Protein AF-A0A6L7S4N3-F1 (afdb_monomer_lite)

Secondary structure (DSSP, 8-state):
-------------PPPHHHHTTTTTTB-TTSSBTT--TTSSSPPPSS---SPPTT--TT--

Radius of gyration: 21.61 Å; chains: 1; bounding box: 28×57×46 Å

Structure (mmCIF, N/CA/C/O backbone):
data_AF-A0A6L7S4N3-F1
#
_entry.id   AF-A0A6L7S4N3-F1
#
loop_
_atom_site.group_PDB
_atom_site.id
_atom_site.type_symbol
_atom_site.label_atom_id
_atom_site.label_alt_id
_atom_site.label_comp_id
_atom_site.label_asym_id
_atom_site.label_entity_id
_atom_site.label_seq_id
_atom_site.pdbx_PDB_ins_code
_atom_site.Cartn_x
_atom_site.Cartn_y
_atom_site.Cartn_z
_atom_site.occupancy
_atom_site.B_iso_or_equiv
_atom_site.auth_seq_id
_atom_site.auth_comp_id
_atom_site.auth_asym_id
_atom_site.auth_atom_id
_atom_site.pdbx_PDB_model_num
ATOM 1 N N . MET A 1 1 ? -5.299 49.507 20.545 1.00 43.25 1 MET A N 1
ATOM 2 C CA . MET A 1 1 ? -5.276 48.353 19.621 1.00 43.25 1 MET A CA 1
ATOM 3 C C . MET A 1 1 ? -4.491 47.242 20.294 1.00 43.25 1 MET A C 1
ATOM 5 O O . MET A 1 1 ? -3.288 47.390 20.448 1.00 43.25 1 MET A O 1
ATOM 9 N N . ALA A 1 2 ? -5.159 46.202 20.792 1.00 51.91 2 ALA A N 1
ATOM 10 C CA . ALA A 1 2 ? -4.486 45.047 21.382 1.00 51.91 2 ALA A CA 1
ATOM 11 C C . ALA A 1 2 ? -4.278 44.002 20.279 1.00 51.91 2 ALA A C 1
ATOM 13 O O . ALA A 1 2 ? -5.248 43.472 19.745 1.00 51.91 2 ALA A O 1
ATOM 14 N N . PHE A 1 3 ? -3.024 43.762 19.898 1.00 58.75 3 PHE A N 1
ATOM 15 C CA . PHE A 1 3 ? -2.664 42.665 19.006 1.00 58.75 3 PHE A CA 1
ATOM 16 C C . PHE A 1 3 ? -2.614 41.378 19.834 1.00 58.75 3 PHE A C 1
ATOM 18 O O . PHE A 1 3 ? -1.692 41.173 20.621 1.00 58.75 3 PHE A O 1
ATOM 25 N N . SER A 1 4 ? -3.626 40.526 19.689 1.00 68.94 4 SER A N 1
ATOM 26 C CA . SER A 1 4 ? -3.610 39.174 20.245 1.00 68.94 4 SER A CA 1
ATOM 27 C C . SER A 1 4 ? -2.618 38.320 19.454 1.00 68.94 4 SER A C 1
ATOM 29 O O . SER A 1 4 ? -2.844 38.022 18.284 1.00 68.94 4 SER A O 1
ATOM 31 N N . LEU A 1 5 ? -1.509 37.935 20.087 1.00 74.00 5 LEU A N 1
ATOM 32 C CA . LEU A 1 5 ? -0.557 36.979 19.530 1.00 74.00 5 LEU A CA 1
ATOM 33 C C . LEU A 1 5 ? -1.124 35.562 19.703 1.00 74.00 5 LEU A C 1
ATOM 35 O O . LEU A 1 5 ? -1.194 35.050 20.819 1.00 74.00 5 LEU A O 1
ATOM 39 N N . ALA A 1 6 ? -1.549 34.935 18.607 1.00 72.69 6 ALA A N 1
ATOM 40 C CA . ALA A 1 6 ? -1.905 33.521 18.602 1.00 72.69 6 ALA A CA 1
ATOM 41 C C . ALA A 1 6 ? -0.617 32.683 18.599 1.00 72.69 6 ALA A C 1
ATOM 43 O O . ALA A 1 6 ? 0.131 32.680 17.622 1.00 72.69 6 ALA A O 1
ATOM 44 N N . TRP A 1 7 ? -0.342 31.992 19.705 1.00 74.56 7 TRP A N 1
ATOM 45 C CA . TRP A 1 7 ? 0.774 31.055 19.804 1.00 74.56 7 TRP A CA 1
ATOM 46 C C . TRP A 1 7 ? 0.381 29.749 19.107 1.00 74.56 7 TRP A C 1
ATOM 48 O O . TRP A 1 7 ? -0.545 29.066 19.543 1.00 74.56 7 TRP A O 1
ATOM 58 N N . ALA A 1 8 ? 1.062 29.395 18.018 1.00 75.06 8 ALA A N 1
ATOM 59 C CA . ALA A 1 8 ? 0.901 28.081 17.407 1.00 75.06 8 ALA A CA 1
ATOM 60 C C . ALA A 1 8 ? 1.589 27.040 18.304 1.00 75.06 8 ALA A C 1
ATOM 62 O O . ALA A 1 8 ? 2.811 27.053 18.457 1.00 75.06 8 ALA A O 1
ATOM 63 N N . LEU A 1 9 ? 0.802 26.167 18.935 1.00 75.69 9 LEU A N 1
ATOM 64 C CA . LEU A 1 9 ? 1.327 25.020 19.672 1.00 75.69 9 LEU A CA 1
ATOM 65 C C . LEU A 1 9 ? 1.908 24.003 18.675 1.00 75.69 9 LEU A C 1
ATOM 67 O O . LEU A 1 9 ? 1.284 23.752 17.640 1.00 75.69 9 LEU A O 1
ATOM 71 N N . PRO A 1 10 ? 3.071 23.394 18.961 1.00 73.69 10 PRO A N 1
ATOM 72 C CA . PRO A 1 10 ? 3.583 22.310 18.137 1.00 73.69 10 PRO A CA 1
ATOM 73 C C . PRO A 1 10 ? 2.622 21.117 18.214 1.00 73.69 10 PRO A C 1
ATOM 75 O O . PRO A 1 10 ? 2.285 20.645 19.299 1.00 73.69 10 PRO A O 1
ATOM 78 N N . ALA A 1 11 ? 2.168 20.628 17.060 1.00 71.25 11 ALA A N 1
ATOM 79 C CA . ALA A 1 11 ? 1.382 19.404 16.984 1.00 71.25 11 ALA A CA 1
ATOM 80 C C . ALA A 1 11 ? 2.299 18.197 17.242 1.00 71.25 11 ALA A C 1
ATOM 82 O O . ALA A 1 11 ? 3.192 17.910 16.446 1.00 71.25 11 ALA A O 1
ATOM 83 N N . ALA A 1 12 ? 2.085 17.487 18.352 1.00 68.56 12 ALA A N 1
ATOM 84 C CA . ALA A 1 12 ? 2.739 16.210 18.616 1.00 68.56 12 ALA A CA 1
ATOM 85 C C . ALA A 1 12 ? 2.058 15.118 17.774 1.00 68.56 12 ALA A C 1
ATOM 87 O O . ALA A 1 12 ? 0.989 14.627 18.127 1.00 68.56 12 ALA A O 1
ATOM 88 N N . ALA A 1 13 ? 2.654 14.771 16.633 1.00 72.19 13 ALA A N 1
ATOM 89 C CA . ALA A 1 13 ? 2.170 13.717 15.738 1.00 72.19 13 ALA A CA 1
ATOM 90 C C . ALA A 1 13 ? 2.830 12.360 16.053 1.00 72.19 13 ALA A C 1
ATOM 92 O O . ALA A 1 13 ? 3.383 11.709 15.168 1.00 72.19 13 ALA A O 1
ATOM 93 N N . GLU A 1 14 ? 2.817 11.948 17.323 1.00 76.81 14 GLU A N 1
ATOM 94 C CA . GLU A 1 14 ? 3.289 10.619 17.721 1.00 76.81 14 GLU A CA 1
ATOM 95 C C . GLU A 1 14 ? 2.156 9.602 17.549 1.00 76.81 14 GLU A C 1
ATOM 97 O O . GLU A 1 14 ? 1.062 9.762 18.091 1.00 76.81 14 GLU A O 1
ATOM 102 N N . LEU A 1 15 ? 2.406 8.565 16.749 1.00 81.44 15 LEU A N 1
ATOM 103 C CA . LEU A 1 15 ? 1.445 7.492 16.532 1.00 81.44 15 LEU A CA 1
ATOM 104 C C . LEU A 1 15 ? 1.608 6.417 17.620 1.00 81.44 15 LEU A C 1
ATOM 106 O O . LEU A 1 15 ? 2.737 6.026 17.919 1.00 81.44 15 LEU A O 1
ATOM 110 N N . PRO A 1 16 ? 0.508 5.871 18.169 1.00 87.75 16 PRO A N 1
ATOM 111 C CA . PRO A 1 16 ? 0.525 4.677 19.003 1.00 87.75 16 PRO A CA 1
ATOM 112 C C . PRO A 1 16 ? 1.363 3.550 18.388 1.00 87.75 16 PRO A C 1
ATOM 114 O O . PRO A 1 16 ? 1.274 3.281 17.187 1.00 87.75 16 PRO A O 1
ATOM 117 N N . ALA A 1 17 ? 2.099 2.815 19.225 1.00 85.56 17 ALA A N 1
ATOM 118 C CA . ALA A 1 17 ? 2.933 1.693 18.785 1.00 85.56 17 ALA A CA 1
ATOM 119 C C . ALA A 1 17 ? 2.155 0.646 17.963 1.00 85.56 17 ALA A C 1
ATOM 121 O O . ALA A 1 17 ? 2.697 0.070 17.023 1.00 85.56 17 ALA A O 1
ATOM 122 N N . SER A 1 18 ? 0.867 0.442 18.259 1.00 87.19 18 SER A N 1
ATOM 123 C CA . SER A 1 18 ? -0.018 -0.444 17.494 1.00 87.19 18 SER A CA 1
ATOM 124 C C . SER A 1 18 ? -0.268 0.034 16.062 1.00 87.19 18 SER A C 1
ATOM 126 O O . SER A 1 18 ? -0.399 -0.795 15.168 1.00 87.19 18 SER A O 1
ATOM 128 N N . GLN A 1 19 ? -0.311 1.347 15.818 1.00 85.25 19 GLN A N 1
ATOM 129 C CA . GLN A 1 19 ? -0.437 1.897 14.467 1.00 85.25 19 GLN A CA 1
ATOM 130 C C . GLN A 1 19 ? 0.882 1.790 13.702 1.00 85.25 19 GLN A C 1
ATOM 132 O O . GLN A 1 19 ? 0.870 1.459 12.521 1.00 85.25 19 GLN A O 1
ATOM 137 N N . ILE A 1 20 ? 2.017 1.999 14.375 1.00 85.56 20 ILE A N 1
ATOM 138 C CA . ILE A 1 20 ? 3.345 1.810 13.772 1.00 85.56 20 ILE A CA 1
ATOM 139 C C . ILE A 1 20 ? 3.550 0.342 13.390 1.00 85.56 20 ILE A C 1
ATOM 141 O O . ILE A 1 20 ? 4.041 0.062 12.301 1.00 85.56 20 ILE A O 1
ATOM 145 N N . ALA A 1 21 ? 3.111 -0.594 14.235 1.00 87.94 21 ALA A N 1
ATOM 146 C CA . ALA A 1 21 ? 3.219 -2.028 13.977 1.00 87.94 21 ALA A CA 1
ATOM 147 C C . ALA A 1 21 ? 2.513 -2.482 12.685 1.00 87.94 21 ALA A C 1
ATOM 149 O O . ALA A 1 21 ? 2.852 -3.537 12.159 1.00 87.94 21 ALA A O 1
ATOM 150 N N . ARG A 1 22 ? 1.565 -1.695 12.155 1.00 90.50 22 ARG A N 1
ATOM 151 C CA . ARG A 1 22 ? 0.895 -1.966 10.872 1.00 90.50 22 ARG A CA 1
ATOM 152 C C . ARG A 1 22 ? 1.788 -1.721 9.653 1.00 90.50 22 ARG A C 1
ATOM 154 O O . ARG A 1 22 ? 1.602 -2.334 8.597 1.00 90.50 22 ARG A O 1
ATOM 161 N N . LEU A 1 23 ? 2.776 -0.833 9.778 1.00 85.44 23 LEU A N 1
ATOM 162 C CA . LEU A 1 23 ? 3.731 -0.538 8.710 1.00 85.44 23 LEU A CA 1
ATOM 163 C C . LEU A 1 23 ? 4.540 -1.793 8.374 1.00 85.44 23 LEU A C 1
ATOM 165 O O . LEU A 1 23 ? 5.151 -2.411 9.239 1.00 85.44 23 LEU A O 1
ATOM 169 N N . GLY A 1 24 ? 4.520 -2.195 7.103 1.00 78.81 24 GLY A N 1
ATOM 170 C CA . GLY A 1 24 ? 5.164 -3.431 6.645 1.00 78.81 24 GLY A CA 1
ATOM 171 C C . GLY A 1 24 ? 4.447 -4.722 7.065 1.00 78.81 24 GLY A C 1
ATOM 172 O O . GLY A 1 24 ? 4.735 -5.773 6.494 1.00 78.81 24 GLY A O 1
ATOM 173 N N . ALA A 1 25 ? 3.484 -4.660 7.991 1.00 88.38 25 ALA A N 1
ATOM 174 C CA . ALA A 1 25 ? 2.736 -5.815 8.470 1.00 88.38 25 ALA A CA 1
ATOM 175 C C . ALA A 1 25 ? 1.475 -6.072 7.659 1.00 88.38 25 ALA A C 1
ATOM 177 O O . ALA A 1 25 ? 1.387 -7.150 7.096 1.00 88.38 25 ALA A O 1
ATOM 178 N N . ASP A 1 26 ? 0.543 -5.128 7.530 1.00 91.38 26 ASP A N 1
ATOM 179 C CA . ASP A 1 26 ? -0.726 -5.259 6.780 1.00 91.38 26 ASP A CA 1
ATOM 180 C C . ASP A 1 26 ? -0.976 -4.094 5.808 1.00 91.38 26 ASP A C 1
ATOM 182 O O . ASP A 1 26 ? -1.865 -4.170 4.958 1.00 91.38 26 ASP A O 1
ATOM 186 N N . LEU A 1 27 ? -0.137 -3.059 5.860 1.00 93.12 27 LEU A N 1
ATOM 187 C CA . LEU A 1 27 ? -0.176 -1.931 4.936 1.00 93.12 27 LEU A CA 1
ATOM 188 C C . LEU A 1 27 ? 0.802 -2.104 3.767 1.00 93.12 27 LEU A C 1
ATOM 190 O O . LEU A 1 27 ? 1.862 -2.728 3.872 1.00 93.12 27 LEU A O 1
ATOM 194 N N . THR A 1 28 ? 0.442 -1.511 2.633 1.00 92.00 28 THR A N 1
ATOM 195 C CA . THR A 1 28 ? 1.351 -1.233 1.516 1.00 92.00 28 THR A CA 1
ATOM 196 C C . THR A 1 28 ? 2.355 -0.139 1.913 1.00 92.00 28 THR A C 1
ATOM 198 O O . THR A 1 28 ? 2.098 0.614 2.854 1.00 92.00 28 THR A O 1
ATOM 201 N N . PRO A 1 29 ? 3.473 0.033 1.183 1.00 88.75 29 PRO A N 1
ATOM 202 C CA . PRO A 1 29 ? 4.420 1.123 1.444 1.00 88.75 29 PRO A CA 1
ATOM 203 C C . PRO A 1 29 ? 3.805 2.531 1.378 1.00 88.75 29 PRO A C 1
ATOM 205 O O . PRO A 1 29 ? 4.364 3.466 1.937 1.00 88.75 29 PRO A O 1
ATOM 208 N N . LEU A 1 30 ? 2.654 2.681 0.709 1.00 89.56 30 LEU A N 1
ATOM 209 C CA . LEU A 1 30 ? 1.893 3.931 0.620 1.00 89.56 30 LEU A CA 1
ATOM 210 C C . LEU A 1 30 ? 0.811 4.063 1.711 1.00 89.56 30 LEU A C 1
ATOM 212 O O . LEU A 1 30 ? 0.020 4.999 1.674 1.00 89.56 30 LEU A O 1
ATOM 216 N N . GLY A 1 31 ? 0.744 3.127 2.664 1.00 88.94 31 GLY A N 1
ATOM 217 C CA . GLY A 1 31 ? -0.188 3.167 3.796 1.00 88.94 31 GLY A CA 1
ATOM 218 C C . GLY A 1 31 ? -1.603 2.655 3.509 1.00 88.94 31 GLY A C 1
ATOM 219 O O . GLY A 1 31 ? -2.453 2.718 4.389 1.00 88.94 31 GLY A O 1
ATOM 220 N N . GLY A 1 32 ? -1.876 2.138 2.307 1.00 90.56 32 GLY A N 1
ATOM 221 C CA . GLY A 1 32 ? -3.155 1.491 1.986 1.00 90.56 32 GLY A CA 1
ATOM 222 C C . GLY A 1 32 ? -3.212 0.032 2.444 1.00 90.56 32 GLY A C 1
ATOM 223 O O . GLY A 1 32 ? -2.169 -0.612 2.535 1.00 90.56 32 GLY A O 1
ATOM 224 N N . GLU A 1 33 ? -4.413 -0.499 2.674 1.00 92.69 33 GLU A N 1
ATOM 225 C CA . GLU A 1 33 ? -4.651 -1.914 3.000 1.00 92.69 33 GLU A CA 1
ATOM 226 C C . GLU A 1 33 ? -4.030 -2.858 1.956 1.00 92.69 33 GLU A C 1
ATOM 228 O O . GLU A 1 33 ? -4.264 -2.711 0.752 1.00 92.69 33 GLU A O 1
ATOM 233 N N . ARG A 1 34 ? -3.249 -3.855 2.396 1.00 93.38 34 ARG A N 1
ATOM 234 C CA . ARG A 1 34 ? -2.582 -4.792 1.475 1.00 93.38 34 ARG A CA 1
ATOM 235 C C . ARG A 1 34 ? -3.518 -5.860 0.908 1.00 93.38 34 ARG A C 1
ATOM 237 O O . ARG A 1 34 ? -3.252 -6.368 -0.176 1.00 93.38 34 ARG A O 1
ATOM 244 N N . ALA A 1 35 ? -4.592 -6.214 1.611 1.00 94.00 35 ALA A N 1
ATOM 245 C CA . ALA A 1 35 ? -5.452 -7.346 1.253 1.00 94.00 35 ALA A CA 1
ATOM 246 C C . ALA A 1 35 ? -6.303 -7.139 -0.020 1.00 94.00 35 ALA A C 1
ATOM 248 O O . ALA A 1 35 ? -6.787 -8.119 -0.580 1.00 94.00 35 ALA A O 1
ATOM 249 N N . GLY A 1 36 ? -6.468 -5.900 -0.496 1.00 92.69 36 GLY A N 1
ATOM 250 C CA . GLY A 1 36 ? -7.416 -5.560 -1.562 1.00 92.69 36 GLY A CA 1
ATOM 251 C C . GLY A 1 36 ? -8.751 -5.064 -0.999 1.00 92.69 36 GLY A C 1
ATOM 252 O O . GLY A 1 36 ? -8.785 -4.503 0.096 1.00 92.69 36 GLY A O 1
ATOM 253 N N . ASN A 1 37 ? -9.852 -5.239 -1.740 1.00 93.94 37 ASN A N 1
ATOM 254 C CA . ASN A 1 37 ? -11.188 -4.828 -1.285 1.00 93.94 37 ASN A CA 1
ATOM 255 C C . ASN A 1 37 ? -12.152 -6.007 -1.093 1.00 93.94 37 ASN A C 1
ATOM 257 O O . ASN A 1 37 ? -12.015 -7.063 -1.706 1.00 93.94 37 ASN A O 1
ATOM 261 N N . ALA A 1 38 ? -13.178 -5.796 -0.263 1.00 94.12 38 ALA A N 1
ATOM 262 C CA . ALA A 1 38 ? -14.204 -6.804 0.012 1.00 94.12 38 ALA A CA 1
ATOM 263 C C . ALA A 1 38 ? -14.973 -7.235 -1.251 1.00 94.12 38 ALA A C 1
ATOM 265 O O . ALA A 1 38 ? -15.398 -8.381 -1.352 1.00 94.12 38 ALA A O 1
ATOM 266 N N . SER A 1 39 ? -15.121 -6.335 -2.228 1.00 92.81 39 SER A N 1
ATOM 267 C CA . SER A 1 39 ? -15.776 -6.624 -3.508 1.00 92.81 39 SER A CA 1
ATOM 268 C C . SER A 1 39 ? -14.955 -7.534 -4.432 1.00 92.81 39 SER A C 1
ATOM 270 O O . SER A 1 39 ? -15.461 -7.927 -5.480 1.00 92.81 39 SER A O 1
ATOM 272 N N . GLY A 1 40 ? -13.692 -7.831 -4.105 1.00 91.38 40 GLY A N 1
ATOM 273 C CA . GLY A 1 40 ? -12.802 -8.672 -4.912 1.00 91.38 40 GLY A CA 1
ATOM 274 C C . GLY A 1 40 ? -12.358 -8.055 -6.244 1.00 91.38 40 GLY A C 1
ATOM 275 O O . GLY A 1 40 ? -11.715 -8.728 -7.045 1.00 91.38 40 GLY A O 1
ATOM 276 N N . THR A 1 41 ? -12.684 -6.786 -6.500 1.00 95.44 41 THR A N 1
ATOM 277 C CA . THR A 1 41 ? -12.295 -6.079 -7.731 1.00 95.44 41 THR A CA 1
ATOM 278 C C . THR A 1 41 ? -10.885 -5.508 -7.652 1.00 95.44 41 THR A C 1
ATOM 280 O O . THR A 1 41 ? -10.255 -5.281 -8.683 1.00 95.44 41 THR A O 1
ATOM 283 N N . ILE A 1 42 ? -10.381 -5.289 -6.435 1.00 92.50 42 ILE A N 1
ATOM 284 C CA . ILE A 1 42 ? -9.004 -4.875 -6.179 1.00 92.50 42 ILE A CA 1
ATOM 285 C C . ILE A 1 42 ? -8.267 -6.078 -5.581 1.00 92.50 42 ILE A C 1
ATOM 287 O O . ILE A 1 42 ? -8.628 -6.506 -4.481 1.00 92.50 42 ILE A O 1
ATOM 291 N N . PRO 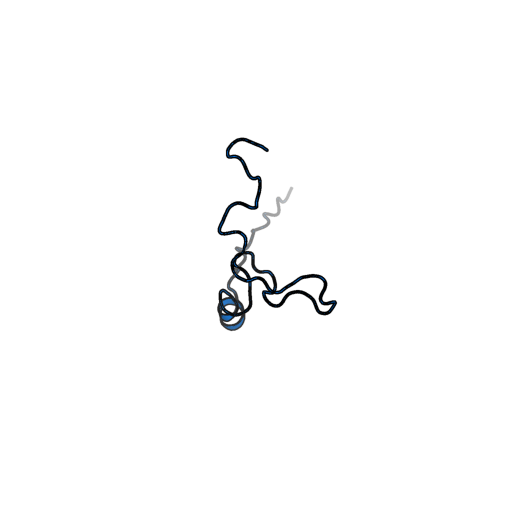A 1 43 ? -7.253 -6.629 -6.271 1.00 91.81 43 PRO A N 1
ATOM 292 C CA . PRO A 1 43 ? -6.477 -7.747 -5.754 1.00 91.81 43 PRO A CA 1
ATOM 293 C C . PRO A 1 43 ? -5.546 -7.306 -4.618 1.00 91.81 43 PRO A C 1
ATOM 295 O O . PRO A 1 43 ? -5.210 -6.127 -4.488 1.00 91.81 43 PRO A O 1
ATOM 298 N N . ALA A 1 44 ? -5.076 -8.276 -3.834 1.00 93.88 44 ALA A N 1
ATOM 299 C CA . ALA A 1 44 ? -4.043 -8.039 -2.835 1.00 93.88 44 ALA A CA 1
ATOM 300 C C . ALA A 1 44 ? -2.758 -7.483 -3.473 1.00 93.88 44 ALA A C 1
ATOM 302 O O . ALA A 1 44 ? -2.340 -7.896 -4.561 1.00 93.88 44 ALA A O 1
ATOM 303 N N . TRP A 1 45 ? -2.110 -6.548 -2.781 1.00 91.75 45 TRP A N 1
ATOM 304 C CA . TRP A 1 45 ? -0.841 -5.981 -3.219 1.00 91.75 45 TRP A CA 1
ATOM 305 C C . TRP A 1 45 ? 0.313 -6.939 -2.902 1.00 91.75 45 TRP A C 1
ATOM 307 O O . TRP A 1 45 ? 0.577 -7.254 -1.743 1.00 91.75 45 TRP A O 1
ATOM 317 N N . ASN A 1 46 ? 1.038 -7.347 -3.945 1.00 90.62 46 ASN A N 1
ATOM 318 C CA . ASN A 1 46 ? 2.106 -8.351 -3.874 1.00 90.62 46 ASN A CA 1
ATOM 319 C C . ASN A 1 46 ? 3.487 -7.786 -4.263 1.00 90.62 46 ASN A C 1
ATOM 321 O O . ASN A 1 46 ? 4.299 -8.490 -4.856 1.00 90.62 46 ASN A O 1
ATOM 325 N N . GLY A 1 47 ? 3.753 -6.504 -3.988 1.00 88.62 47 GLY A N 1
ATOM 326 C CA . GLY A 1 47 ? 5.047 -5.875 -4.305 1.00 88.62 47 GLY A CA 1
ATOM 327 C C . GLY A 1 47 ? 5.061 -4.946 -5.524 1.00 88.62 47 GLY A C 1
ATOM 328 O O . GLY A 1 47 ? 6.109 -4.398 -5.852 1.00 88.62 47 GLY A O 1
ATOM 329 N N . GLY A 1 48 ? 3.919 -4.724 -6.182 1.00 87.81 48 GLY A N 1
ATOM 330 C CA . GLY A 1 48 ? 3.8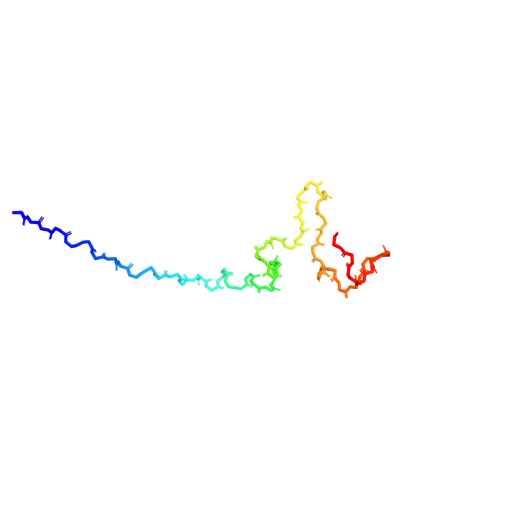10 -3.815 -7.331 1.00 87.81 48 GLY A CA 1
ATOM 331 C C . GLY A 1 48 ? 4.492 -4.323 -8.611 1.00 87.81 48 GLY A C 1
ATOM 332 O O . GLY A 1 48 ? 4.709 -5.520 -8.794 1.00 87.81 48 GLY A O 1
ATOM 333 N N . ILE A 1 49 ? 4.791 -3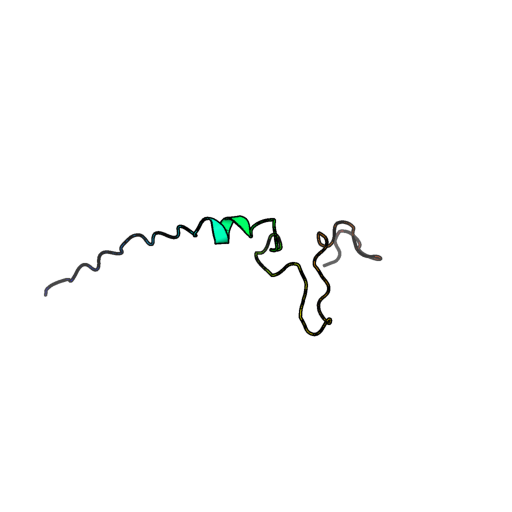.402 -9.531 1.00 87.94 49 ILE A N 1
ATOM 334 C CA . ILE A 1 49 ? 5.407 -3.699 -10.833 1.00 87.94 49 ILE A CA 1
ATOM 335 C C . ILE A 1 49 ? 6.933 -3.662 -10.680 1.00 87.94 49 ILE A C 1
ATOM 337 O O . ILE A 1 49 ? 7.537 -2.595 -10.656 1.00 87.94 49 ILE A O 1
ATOM 341 N N . THR A 1 50 ? 7.568 -4.831 -10.590 1.00 89.25 50 THR A N 1
ATOM 342 C CA . THR A 1 50 ? 9.039 -4.960 -10.485 1.00 89.25 50 THR A CA 1
ATOM 343 C C . THR A 1 50 ? 9.721 -5.209 -11.829 1.00 89.25 50 THR A C 1
ATOM 345 O O . THR A 1 50 ? 10.947 -5.184 -11.932 1.00 89.25 50 THR A O 1
ATOM 348 N N . ARG A 1 51 ? 8.932 -5.462 -12.876 1.00 88.69 51 ARG A N 1
ATOM 349 C CA . ARG A 1 51 ? 9.393 -5.655 -14.250 1.00 88.69 51 ARG A CA 1
ATOM 350 C C . ARG A 1 51 ? 8.520 -4.845 -15.190 1.00 88.69 51 ARG A C 1
ATOM 352 O O . ARG A 1 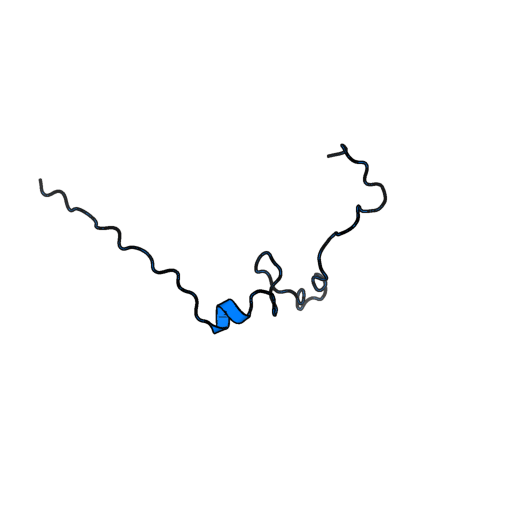51 ? 7.311 -4.797 -14.967 1.00 88.69 51 ARG A O 1
ATOM 359 N N . PRO A 1 52 ? 9.092 -4.265 -16.253 1.00 87.12 52 PRO A N 1
ATOM 360 C CA . PRO A 1 52 ? 8.299 -3.549 -17.229 1.00 87.12 52 PRO A CA 1
ATOM 361 C C . PRO A 1 52 ? 7.172 -4.425 -17.789 1.00 87.12 52 PRO A C 1
ATOM 363 O O . PRO A 1 52 ? 7.413 -5.600 -18.096 1.00 87.12 52 PRO A O 1
ATOM 366 N N . PRO A 1 53 ? 5.954 -3.882 -17.937 1.00 87.06 53 PRO A N 1
ATOM 367 C CA . PRO A 1 53 ? 4.874 -4.603 -18.584 1.00 87.06 53 PRO A CA 1
ATOM 368 C C . PRO A 1 53 ? 5.227 -4.884 -20.048 1.00 87.06 53 PRO A C 1
ATOM 370 O O . PRO A 1 53 ? 6.049 -4.204 -20.670 1.00 87.06 53 PRO A O 1
ATOM 373 N N . ARG A 1 54 ? 4.598 -5.915 -20.615 1.00 91.31 54 ARG A N 1
ATOM 374 C 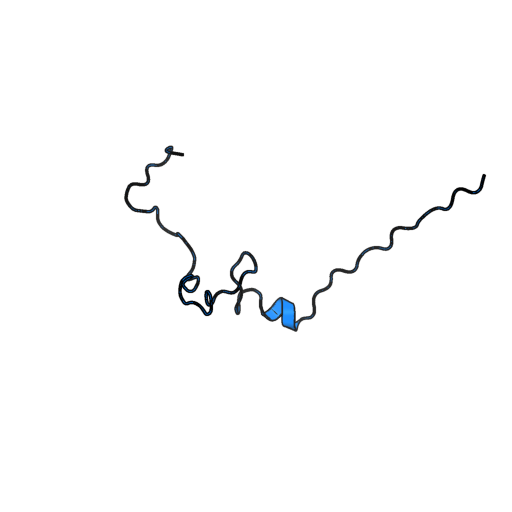CA . ARG A 1 54 ? 4.820 -6.298 -22.011 1.00 91.31 54 ARG A CA 1
ATOM 375 C C . ARG A 1 54 ? 4.556 -5.102 -22.930 1.00 91.31 54 ARG A C 1
ATOM 377 O O . ARG A 1 54 ? 3.473 -4.534 -22.897 1.00 91.31 54 ARG A O 1
ATOM 384 N N . GLY A 1 55 ? 5.533 -4.778 -23.774 1.00 88.06 55 GLY A N 1
ATOM 385 C CA . GLY A 1 55 ? 5.442 -3.668 -24.724 1.00 88.06 55 GLY A CA 1
ATOM 386 C C . GLY A 1 55 ? 5.982 -2.336 -24.206 1.00 88.06 55 GLY A C 1
ATOM 387 O O . GLY A 1 55 ? 6.108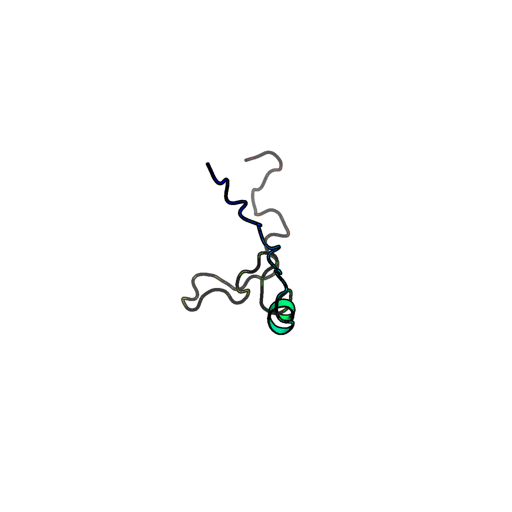 -1.422 -25.007 1.00 88.06 55 GLY A O 1
ATOM 388 N N . TYR A 1 56 ? 6.371 -2.231 -22.930 1.00 90.25 56 TYR A N 1
ATOM 389 C CA . TYR A 1 56 ? 7.031 -1.029 -22.421 1.00 90.25 56 TYR A CA 1
ATOM 390 C C . TYR A 1 56 ? 8.371 -0.791 -23.129 1.00 90.25 56 TYR A C 1
ATOM 392 O O . TYR A 1 56 ? 9.272 -1.639 -23.067 1.00 90.25 56 TYR A O 1
ATOM 400 N N . ARG A 1 57 ? 8.530 0.380 -23.754 1.00 88.81 57 ARG A N 1
ATOM 401 C CA . ARG A 1 57 ? 9.816 0.868 -24.264 1.00 88.81 57 ARG A CA 1
ATOM 402 C C . ARG A 1 57 ? 10.253 2.078 -23.455 1.00 88.81 57 ARG A C 1
ATOM 404 O O . ARG A 1 57 ? 9.517 3.041 -23.280 1.00 88.81 57 ARG A O 1
ATOM 411 N N . ARG A 1 58 ? 11.492 2.036 -22.967 1.00 85.25 58 ARG A N 1
ATOM 412 C CA . ARG A 1 58 ? 12.084 3.143 -22.210 1.00 85.25 58 ARG A CA 1
ATOM 413 C C . ARG A 1 58 ? 12.072 4.415 -23.070 1.00 85.25 58 ARG A C 1
ATOM 415 O O . ARG A 1 58 ? 12.743 4.441 -24.098 1.00 85.25 58 ARG A O 1
ATOM 422 N N . GLY A 1 59 ? 11.358 5.446 -22.618 1.00 86.88 59 GLY A N 1
ATOM 423 C CA . GLY A 1 59 ? 11.208 6.727 -23.321 1.00 86.88 59 GLY A CA 1
ATOM 424 C C . GLY A 1 59 ? 9.832 6.962 -23.959 1.00 86.88 59 GLY A C 1
ATOM 425 O O . GLY A 1 59 ? 9.592 8.068 -24.428 1.00 86.88 59 GLY A O 1
ATOM 426 N N . GLU A 1 60 ? 8.930 5.975 -23.959 1.00 74.50 60 GLU A N 1
ATOM 427 C CA . GLU A 1 60 ? 7.497 6.199 -24.215 1.00 74.50 60 GLU A CA 1
ATOM 428 C C . GLU A 1 60 ? 6.823 6.684 -22.914 1.00 74.50 60 GLU A C 1
ATOM 430 O O . GLU A 1 60 ? 7.032 6.073 -21.862 1.00 74.50 60 GLU A O 1
ATOM 435 N N . HIS A 1 61 ? 6.067 7.789 -22.975 1.00 63.06 61 HIS A N 1
ATOM 436 C CA . HIS A 1 61 ? 5.245 8.348 -21.887 1.00 63.06 61 HIS A CA 1
ATOM 437 C C . HIS A 1 61 ? 3.773 8.358 -22.306 1.00 63.06 61 HIS A C 1
ATOM 439 O O . HIS A 1 61 ? 3.511 8.756 -23.464 1.00 63.06 61 HIS A O 1
#

Foldseek 3Di:
DDDDDDDDDDDPPDDPPVLVVCCVPQADVVRHGQCADPVCPGHGHDPPDPDDDPPDDPPDD

Sequence (61 aa):
MAFSLAWALPAAAELPASQIARLGADLTPLGGERAGNASGTIPAWNGGITRPPRGYRRGEH

pLDDT: mean 83.95, std 10.8, range [43.25, 95.44]